Protein AF-A0A925J4I0-F1 (afdb_monomer_lite)

Radius of gyration: 14.6 Å; chains: 1; bounding box: 35×27×39 Å

Secondary structure (DSSP, 8-state):
-EEEE-TTSS-EEEE--B-SSSBPPPEEPPBTTB-SS-EEEEEE-TTSSEEEEEE--TT-SSSBEEEEEEEETTEEPPPEE--TTT--SSEEEEEEE-TTS-EEEEEEE-SSTTTSS-PEEEEEETHHHHHH--

Foldseek 3Di:
DWFFDCPVPAGFIWDWDQDVVGIDDTDTADPLNDDPWHKGWADAQPVRQKTWIWTCDPPFQARIFIWIWGDDVPHTDRIDTQDPVQGHNWHWGRWDADNVRFKIWIWTDHDDPDPGDGTDIDIDGSPSVVPPRD

Sequence (134 aa):
LYFSSNRDGSWDVYRVRQDGTGWSAPQKLPEGINTAADEWPGSVEAEGRFLLFSSIRAGGAGADDIYIACASGDGWRAPVMLGDSINTAAFEDTPLITPDGRYLLFGRHGGGHPAGPAGALHRRSADVVNRACD

Structure (mmCIF, N/CA/C/O backbone):
data_AF-A0A925J4I0-F1
#
_entry.id   AF-A0A925J4I0-F1
#
loop_
_atom_site.group_PDB
_atom_site.id
_atom_site.type_symbol
_atom_site.label_atom_id
_atom_site.label_alt_id
_atom_site.label_comp_id
_atom_site.label_asym_id
_atom_site.label_entity_id
_atom_site.label_seq_id
_atom_site.pdbx_PDB_ins_code
_atom_site.Cartn_x
_atom_site.Cartn_y
_atom_site.Cartn_z
_atom_site.occupancy
_atom_site.B_iso_or_equiv
_atom_site.auth_seq_id
_atom_site.auth_comp_id
_atom_site.auth_asym_id
_atom_site.auth_atom_id
_atom_site.pdbx_PDB_model_num
ATOM 1 N N . LEU A 1 1 ? -5.887 4.467 12.971 1.00 90.56 1 LEU A N 1
ATOM 2 C CA . LEU A 1 1 ? -4.540 4.884 12.521 1.00 90.56 1 LEU A CA 1
ATOM 3 C C . LEU A 1 1 ? -3.702 3.641 12.268 1.00 90.56 1 LEU A C 1
ATOM 5 O O . LEU A 1 1 ? -3.736 2.733 13.095 1.00 90.56 1 LEU A O 1
ATOM 9 N N . TYR A 1 2 ? -2.980 3.619 11.152 1.00 94.50 2 TYR A N 1
ATOM 10 C CA . TYR A 1 2 ? -1.948 2.628 10.847 1.00 94.50 2 TYR A CA 1
ATOM 11 C C . TYR A 1 2 ? -0.589 3.327 10.879 1.00 94.50 2 TYR A C 1
ATOM 13 O O . TYR A 1 2 ? -0.500 4.480 10.464 1.00 94.50 2 TYR A O 1
ATOM 21 N N . PHE A 1 3 ? 0.436 2.673 11.411 1.00 96.19 3 PHE A N 1
ATOM 22 C CA . PHE A 1 3 ? 1.788 3.231 11.518 1.00 96.19 3 PHE A CA 1
ATOM 23 C C . PHE A 1 3 ? 2.824 2.109 11.567 1.00 96.19 3 PHE A C 1
ATOM 25 O O . PHE A 1 3 ? 2.490 0.997 11.974 1.00 96.19 3 PHE A O 1
ATOM 32 N N . SER A 1 4 ? 4.066 2.397 11.180 1.00 97.19 4 SER A N 1
ATOM 33 C CA . SER A 1 4 ? 5.177 1.462 11.355 1.00 97.19 4 SER A CA 1
ATOM 34 C C . SER A 1 4 ? 5.866 1.653 12.711 1.00 97.19 4 SER A C 1
ATOM 36 O O . SER A 1 4 ? 5.936 2.763 13.248 1.00 97.19 4 SER A O 1
ATOM 38 N N . SER A 1 5 ? 6.364 0.571 13.309 1.00 97.56 5 SER A N 1
ATOM 39 C CA . SER A 1 5 ? 7.133 0.618 14.558 1.00 97.56 5 SER A CA 1
ATOM 40 C C . SER A 1 5 ? 8.137 -0.525 14.599 1.00 97.56 5 SER A C 1
ATOM 42 O O . SER A 1 5 ? 7.776 -1.658 14.325 1.00 97.56 5 SER A O 1
ATOM 44 N N . ASN A 1 6 ? 9.369 -0.243 15.018 1.00 96.62 6 ASN A N 1
ATOM 45 C CA . ASN A 1 6 ? 10.428 -1.244 15.176 1.00 96.62 6 ASN A CA 1
ATOM 46 C C . ASN A 1 6 ? 10.547 -1.825 16.593 1.00 96.62 6 ASN A C 1
ATOM 48 O O . ASN A 1 6 ? 11.602 -2.322 16.984 1.00 96.62 6 ASN A O 1
ATOM 52 N N . ARG A 1 7 ? 9.469 -1.755 17.384 1.00 95.12 7 ARG A N 1
ATOM 53 C CA . ARG A 1 7 ? 9.457 -2.192 18.793 1.00 95.12 7 ARG A CA 1
ATOM 54 C C . ARG A 1 7 ? 9.795 -3.674 18.985 1.00 95.12 7 ARG A C 1
ATOM 56 O O . ARG A 1 7 ? 10.278 -4.031 20.053 1.00 95.12 7 ARG A O 1
ATOM 63 N N . ASP A 1 8 ? 9.566 -4.487 17.953 1.00 90.56 8 ASP A N 1
ATOM 64 C CA . ASP A 1 8 ? 9.799 -5.934 17.959 1.00 90.56 8 ASP A CA 1
ATOM 65 C C . ASP A 1 8 ? 11.019 -6.337 17.097 1.00 90.56 8 ASP A C 1
ATOM 67 O O . ASP A 1 8 ? 11.224 -7.518 16.835 1.00 90.56 8 ASP A O 1
ATOM 71 N N . GLY A 1 9 ? 11.852 -5.371 16.679 1.00 90.75 9 GLY A N 1
ATOM 72 C CA . GLY A 1 9 ? 13.117 -5.611 15.965 1.00 90.75 9 GLY A CA 1
ATOM 73 C C . GLY A 1 9 ? 13.082 -5.431 14.440 1.00 90.75 9 GLY A C 1
ATOM 74 O O . GLY A 1 9 ? 14.148 -5.341 13.838 1.00 90.75 9 GLY A O 1
ATOM 75 N N . SER A 1 10 ? 11.897 -5.310 13.838 1.00 93.12 10 SER A N 1
ATOM 76 C CA . SER A 1 10 ? 11.641 -5.047 12.406 1.00 93.12 10 SER A CA 1
ATOM 77 C C . SER A 1 10 ? 10.632 -3.913 12.244 1.00 93.12 10 SER A C 1
ATOM 79 O O . SER A 1 10 ? 9.798 -3.721 13.130 1.00 93.12 10 SER A O 1
ATOM 81 N N . TRP A 1 11 ? 10.680 -3.142 11.153 1.00 97.38 11 TRP A N 1
ATOM 82 C CA . TRP A 1 11 ? 9.651 -2.131 10.893 1.00 97.38 11 TRP A CA 1
ATOM 83 C C . TRP A 1 11 ? 8.354 -2.802 10.450 1.00 97.38 11 TRP A C 1
ATOM 85 O O . TRP A 1 11 ? 8.152 -3.062 9.274 1.00 97.38 11 TRP A O 1
ATOM 95 N N . ASP A 1 12 ? 7.460 -3.045 11.404 1.00 97.88 12 ASP A N 1
ATOM 96 C CA . ASP A 1 12 ? 6.168 -3.675 11.145 1.00 97.88 12 ASP A CA 1
ATOM 97 C C . ASP A 1 12 ? 5.023 -2.665 11.182 1.00 97.88 12 ASP A C 1
ATOM 99 O O . ASP A 1 12 ? 5.056 -1.683 11.931 1.00 97.88 12 ASP A O 1
ATOM 103 N N . VAL A 1 13 ? 3.946 -2.960 10.457 1.00 97.62 13 VAL A N 1
ATOM 104 C CA . VAL A 1 13 ? 2.685 -2.223 10.500 1.00 97.62 13 VAL A CA 1
ATOM 105 C C . VAL A 1 13 ? 1.873 -2.599 11.741 1.00 97.62 13 VAL A C 1
ATOM 107 O O . VAL A 1 13 ? 1.494 -3.756 11.962 1.00 97.62 13 VAL A O 1
ATOM 110 N N . TYR A 1 14 ? 1.516 -1.576 12.512 1.00 97.25 14 TYR A N 1
ATOM 111 C CA . TYR A 1 14 ? 0.595 -1.634 13.640 1.00 97.25 14 TYR A CA 1
ATOM 112 C C . TYR A 1 14 ? -0.655 -0.807 13.352 1.00 97.25 14 TYR A C 1
ATOM 114 O O . TYR A 1 14 ? -0.652 0.145 12.568 1.00 97.25 14 TYR A O 1
ATOM 122 N N . ARG A 1 15 ? -1.734 -1.144 14.056 1.00 94.56 15 ARG A N 1
ATOM 123 C CA . ARG A 1 15 ? -2.994 -0.406 14.068 1.00 94.56 15 ARG A CA 1
ATOM 124 C C . ARG A 1 15 ? -3.352 0.014 15.486 1.00 94.56 15 ARG A C 1
ATOM 126 O O . ARG A 1 15 ? -3.283 -0.787 16.413 1.00 94.56 15 ARG A O 1
ATOM 133 N N . VAL A 1 16 ? -3.841 1.241 15.624 1.00 94.25 16 VAL A N 1
ATOM 134 C CA . VAL A 1 16 ? -4.648 1.671 16.776 1.00 94.25 16 VAL A CA 1
ATOM 135 C C . VAL A 1 16 ? -6.027 2.117 16.302 1.00 94.25 16 VAL A C 1
ATOM 137 O O . VAL A 1 16 ? -6.171 2.738 15.238 1.00 94.25 16 VAL A O 1
ATOM 140 N N . ARG A 1 17 ? -7.051 1.778 17.083 1.00 91.19 17 ARG A N 1
ATOM 141 C CA . ARG A 1 17 ? -8.443 2.187 16.866 1.00 91.19 17 ARG A CA 1
ATOM 142 C C . ARG A 1 17 ? -8.784 3.310 17.838 1.00 91.19 17 ARG A C 1
ATOM 144 O O . ARG A 1 17 ? -8.325 3.280 18.973 1.00 91.19 17 ARG A O 1
ATOM 151 N N . GLN A 1 18 ? -9.557 4.290 17.388 1.00 90.50 18 GLN A N 1
ATOM 152 C CA . GLN A 1 18 ? -10.113 5.303 18.279 1.00 90.50 18 GLN A CA 1
ATOM 153 C C . GLN A 1 18 ? -11.434 4.773 18.846 1.00 90.50 18 GLN A C 1
ATOM 155 O O . GLN A 1 18 ? -12.255 4.276 18.076 1.00 90.50 18 GLN A O 1
ATOM 160 N N . ASP A 1 19 ? -11.645 4.859 20.157 1.00 86.81 19 ASP A N 1
ATOM 161 C CA . ASP A 1 19 ? -12.824 4.300 20.845 1.00 86.81 19 ASP A CA 1
ATOM 162 C C . ASP A 1 19 ? -13.716 5.371 21.500 1.00 86.81 19 ASP A C 1
ATOM 164 O O . ASP A 1 19 ? -14.332 5.161 22.540 1.00 86.81 19 ASP A O 1
ATOM 168 N N . GLY A 1 20 ? -13.795 6.554 20.886 1.00 84.06 20 GLY A N 1
ATOM 169 C CA . GLY A 1 20 ? -14.603 7.682 21.367 1.00 84.06 20 GLY A CA 1
ATOM 170 C C . GLY A 1 20 ? -14.008 8.417 22.573 1.00 84.06 20 GLY A C 1
ATOM 171 O O . GLY A 1 20 ? -14.212 9.622 22.697 1.00 84.06 20 GLY A O 1
ATOM 172 N N . THR A 1 21 ? -13.219 7.740 23.411 1.00 89.12 21 THR A N 1
ATOM 173 C CA . THR A 1 21 ? -12.549 8.335 24.583 1.00 89.12 21 THR A CA 1
ATOM 174 C C . THR A 1 21 ? -11.028 8.366 24.481 1.00 89.12 21 THR A C 1
ATOM 176 O O . THR A 1 21 ? -10.384 9.153 25.172 1.00 89.12 21 THR A O 1
ATOM 179 N N . GLY A 1 22 ? -10.441 7.563 23.598 1.00 93.50 22 GLY A N 1
ATOM 180 C CA . GLY A 1 22 ? -9.004 7.538 23.384 1.00 93.50 22 GLY A CA 1
ATOM 181 C C . GLY A 1 22 ? -8.607 6.648 22.216 1.00 93.50 22 GLY A C 1
ATOM 182 O O . GLY A 1 22 ? -9.362 6.463 21.260 1.00 93.50 22 GLY A O 1
ATOM 183 N N . TRP A 1 23 ? -7.383 6.134 22.292 1.00 95.00 23 TRP A N 1
ATOM 184 C CA . TRP A 1 23 ? -6.821 5.191 21.334 1.00 95.00 23 TRP A CA 1
ATOM 185 C C . TRP A 1 23 ? -6.579 3.850 22.020 1.00 95.00 23 TRP A C 1
ATOM 187 O O . TRP A 1 23 ? -6.089 3.805 23.148 1.00 95.00 23 TRP A O 1
ATOM 197 N N . SER A 1 24 ? -6.867 2.760 21.314 1.00 94.94 24 SER A N 1
ATOM 198 C CA . SER A 1 24 ? -6.532 1.411 21.757 1.00 94.94 24 SER A CA 1
ATOM 199 C C . SER A 1 24 ? -5.019 1.233 21.909 1.00 94.94 24 SER A C 1
ATOM 201 O O . SER A 1 24 ? -4.220 1.968 21.322 1.00 94.94 24 SER A O 1
ATOM 203 N N . ALA A 1 25 ? -4.609 0.171 22.606 1.00 95.19 25 ALA A N 1
ATOM 204 C CA . ALA A 1 25 ? -3.230 -0.294 22.527 1.00 95.19 25 ALA A CA 1
ATOM 205 C C . ALA A 1 25 ? -2.847 -0.626 21.063 1.00 95.19 25 ALA A C 1
ATOM 207 O O . ALA A 1 25 ? -3.710 -1.080 20.298 1.00 95.19 25 ALA A O 1
ATOM 208 N N . PRO A 1 26 ? -1.578 -0.411 20.658 1.00 96.06 26 PRO A N 1
ATOM 209 C CA . PRO A 1 26 ? -1.077 -0.839 19.357 1.00 96.06 26 PRO A CA 1
ATOM 210 C C . PRO A 1 26 ? -1.240 -2.338 19.131 1.00 96.06 26 PRO A C 1
ATOM 212 O O . PRO A 1 26 ? -0.748 -3.147 19.913 1.00 96.06 26 PRO A O 1
ATOM 215 N N . GLN A 1 27 ? -1.883 -2.697 18.026 1.00 95.50 27 GLN A N 1
ATOM 216 C CA . GLN A 1 27 ? -2.031 -4.072 17.573 1.00 95.50 27 GLN A CA 1
ATOM 217 C C . GLN A 1 27 ? -1.165 -4.287 16.330 1.00 95.50 27 GLN A C 1
ATOM 219 O O . GLN A 1 27 ? -1.397 -3.630 15.314 1.00 95.50 27 GLN A O 1
ATOM 224 N N . LYS A 1 28 ? -0.193 -5.205 16.394 1.00 96.50 28 LYS A N 1
ATOM 225 C CA . LYS A 1 28 ? 0.583 -5.631 15.219 1.00 96.50 28 LYS A CA 1
ATOM 226 C C . LYS A 1 28 ? -0.363 -6.285 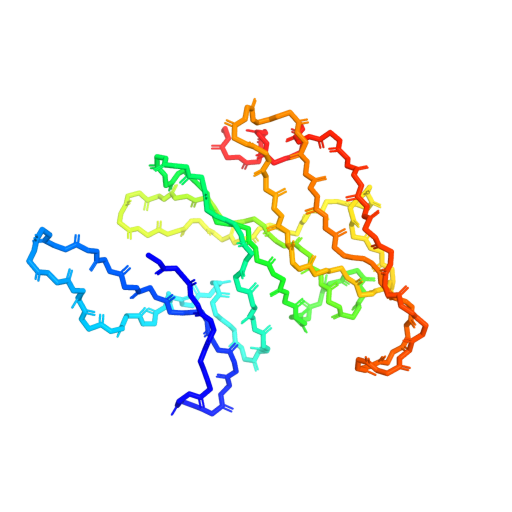14.207 1.00 96.50 28 LYS A C 1
ATOM 228 O O . LYS A 1 28 ? -1.226 -7.074 14.598 1.00 96.50 28 LYS A O 1
ATOM 233 N N . LEU A 1 29 ? -0.252 -5.923 12.931 1.00 96.00 29 LEU A N 1
ATOM 234 C CA . LEU A 1 29 ? -1.021 -6.577 11.870 1.00 96.00 29 LEU A CA 1
ATOM 235 C C . LEU A 1 29 ? -0.520 -8.014 11.628 1.00 96.00 29 LEU A C 1
ATOM 237 O O . LEU A 1 29 ? 0.622 -8.324 11.974 1.00 96.00 29 LEU A O 1
ATOM 241 N N . PRO A 1 30 ? -1.376 -8.911 11.100 1.00 94.81 30 PRO A N 1
ATOM 242 C CA . PRO A 1 30 ? -1.034 -10.322 10.954 1.00 94.81 30 PRO A CA 1
ATOM 243 C C . PRO A 1 30 ? 0.080 -10.562 9.927 1.00 94.81 30 PRO A C 1
ATOM 245 O O . PRO A 1 30 ? 0.418 -9.690 9.121 1.00 94.81 30 PRO A O 1
ATOM 248 N N . GLU A 1 31 ? 0.593 -11.792 9.941 1.00 92.12 31 GLU A N 1
ATOM 249 C CA . GLU A 1 31 ? 1.480 -12.318 8.904 1.00 92.12 31 GLU A CA 1
ATOM 250 C C . GLU A 1 31 ? 0.864 -12.138 7.506 1.00 92.12 31 GLU A C 1
ATOM 252 O O . GLU A 1 31 ? -0.355 -12.212 7.320 1.00 92.12 31 GLU A O 1
ATOM 257 N N . GLY A 1 32 ? 1.715 -11.844 6.526 1.00 91.00 32 GLY A N 1
ATOM 258 C CA . GLY A 1 32 ? 1.326 -11.524 5.154 1.00 91.00 32 GLY A CA 1
ATOM 259 C C . GLY A 1 32 ? 1.238 -10.019 4.919 1.00 91.00 32 GLY A C 1
ATOM 260 O O . GLY A 1 32 ? 1.755 -9.544 3.905 1.00 91.00 32 GLY A O 1
ATOM 261 N N . ILE A 1 33 ? 0.670 -9.260 5.868 1.00 96.31 33 ILE A N 1
ATOM 262 C CA . ILE A 1 33 ? 0.878 -7.803 5.911 1.00 96.31 33 ILE A CA 1
ATOM 263 C C . ILE A 1 33 ? 2.292 -7.536 6.386 1.00 96.31 33 ILE A C 1
ATOM 265 O O . ILE A 1 33 ? 3.056 -6.938 5.644 1.00 96.31 33 ILE A O 1
ATOM 269 N N . ASN A 1 34 ? 2.621 -8.035 7.574 1.00 97.31 34 ASN A N 1
ATOM 270 C CA . ASN A 1 34 ? 3.973 -7.997 8.102 1.00 97.31 34 ASN A CA 1
ATOM 271 C C . ASN A 1 34 ? 4.736 -9.243 7.661 1.00 97.31 34 ASN A C 1
ATOM 273 O O . ASN A 1 34 ? 4.167 -10.347 7.645 1.00 97.31 34 ASN A O 1
ATOM 277 N N . THR A 1 35 ? 6.002 -9.074 7.300 1.00 95.62 35 THR A N 1
ATOM 278 C CA . THR A 1 35 ? 6.888 -10.178 6.916 1.00 95.62 35 THR A CA 1
ATOM 279 C C . THR A 1 35 ? 8.180 -10.140 7.734 1.00 95.62 35 THR A C 1
ATOM 281 O O . THR A 1 35 ? 8.255 -9.485 8.765 1.00 95.62 35 THR A O 1
ATOM 284 N N . ALA A 1 36 ? 9.197 -10.905 7.327 1.00 94.25 36 ALA A N 1
ATOM 285 C CA . ALA A 1 36 ? 10.544 -10.752 7.882 1.00 94.25 36 ALA A CA 1
ATOM 286 C C . ALA A 1 36 ? 11.278 -9.516 7.317 1.00 94.25 36 ALA A C 1
ATOM 288 O O . ALA A 1 36 ? 12.375 -9.201 7.775 1.00 94.25 36 ALA A O 1
ATOM 289 N N . ALA A 1 37 ? 10.712 -8.882 6.287 1.00 95.12 37 ALA A N 1
ATOM 290 C CA . ALA A 1 37 ? 11.176 -7.629 5.710 1.00 95.12 37 ALA A CA 1
ATOM 291 C C . ALA A 1 37 ? 10.516 -6.436 6.423 1.00 95.12 37 ALA A C 1
ATOM 293 O O . ALA A 1 37 ? 9.680 -6.618 7.301 1.00 95.12 37 ALA A O 1
ATOM 294 N N . ASP A 1 38 ? 10.895 -5.221 6.031 1.00 96.25 38 ASP A N 1
ATOM 295 C CA . ASP A 1 38 ? 10.288 -4.001 6.555 1.00 96.25 38 ASP A CA 1
ATOM 296 C C . ASP A 1 38 ? 9.034 -3.597 5.755 1.00 96.25 38 ASP A C 1
ATOM 298 O O . ASP A 1 38 ? 8.940 -3.804 4.534 1.00 96.25 38 ASP A O 1
ATOM 302 N N . GLU A 1 39 ? 8.068 -2.998 6.454 1.00 97.06 39 GLU A N 1
ATOM 303 C CA . GLU A 1 39 ? 6.808 -2.498 5.915 1.00 97.06 39 GLU A CA 1
ATOM 304 C C . GLU A 1 39 ? 6.423 -1.111 6.452 1.00 97.06 39 GLU A C 1
ATOM 306 O O . GLU A 1 39 ? 6.449 -0.829 7.656 1.00 97.06 39 GLU A O 1
ATOM 311 N N . TRP A 1 40 ? 5.946 -0.252 5.548 1.00 96.81 40 TRP A N 1
ATOM 312 C CA . TRP A 1 40 ? 5.510 1.107 5.874 1.00 96.81 40 TRP A CA 1
ATOM 313 C C . TRP A 1 40 ? 4.095 1.375 5.351 1.00 96.81 40 TRP A C 1
ATOM 315 O O . TRP A 1 40 ? 3.862 1.333 4.140 1.00 96.81 40 TRP A O 1
ATOM 325 N N . PRO A 1 41 ? 3.111 1.666 6.227 1.00 96.38 41 PRO A N 1
ATOM 326 C CA . PRO A 1 41 ? 1.755 1.954 5.780 1.00 96.38 41 PRO A CA 1
ATOM 327 C C . PRO A 1 41 ? 1.689 3.327 5.108 1.00 96.38 41 PRO A C 1
ATOM 329 O O . PRO A 1 41 ? 2.263 4.294 5.607 1.00 96.38 41 PRO A O 1
ATOM 332 N N . GLY A 1 42 ? 0.941 3.422 4.010 1.00 94.25 42 GLY A N 1
ATOM 333 C CA . GLY A 1 42 ? 0.667 4.689 3.335 1.00 94.25 42 GLY A CA 1
ATOM 334 C C . GLY A 1 42 ? -0.754 5.170 3.595 1.00 94.25 42 GLY A C 1
ATOM 335 O O . GLY A 1 42 ? -0.979 6.114 4.351 1.00 94.25 42 GLY A O 1
ATOM 336 N N . SER A 1 43 ? -1.734 4.500 2.993 1.00 92.25 43 SER A N 1
ATOM 337 C CA . SER A 1 43 ? -3.120 4.962 2.991 1.00 92.25 43 SER A CA 1
ATOM 338 C C . SER A 1 43 ? -4.095 3.824 3.233 1.00 92.25 43 SER A C 1
ATOM 340 O O . SER A 1 43 ? -3.913 2.708 2.761 1.00 92.25 43 SER A O 1
ATOM 342 N N . VAL A 1 44 ? -5.145 4.122 3.988 1.00 89.19 44 VAL A N 1
ATOM 343 C CA . VAL A 1 44 ? -6.290 3.242 4.196 1.00 89.19 44 VAL A CA 1
ATOM 344 C C . VAL A 1 44 ? -7.508 3.932 3.603 1.00 89.19 44 VAL A C 1
ATOM 346 O O . VAL A 1 44 ? -7.640 5.154 3.700 1.00 89.19 44 VAL A O 1
ATOM 349 N N . GLU A 1 45 ? -8.390 3.158 2.991 1.00 85.81 45 GLU A N 1
ATOM 350 C CA . GLU A 1 45 ? -9.677 3.683 2.555 1.00 85.81 45 GLU A CA 1
ATOM 351 C C . GLU A 1 45 ? -10.595 3.989 3.751 1.00 85.81 45 GLU A C 1
ATOM 353 O O . GLU A 1 45 ? -10.449 3.390 4.820 1.00 85.81 45 GLU A O 1
ATOM 358 N N . ALA A 1 46 ? -11.499 4.963 3.606 1.00 78.50 46 ALA A N 1
ATOM 359 C CA . ALA A 1 46 ? -12.265 5.515 4.724 1.00 78.50 46 ALA A CA 1
ATOM 360 C C . ALA A 1 46 ? -13.170 4.471 5.402 1.00 78.50 46 ALA A C 1
ATOM 362 O O . ALA A 1 46 ? -13.277 4.443 6.629 1.00 78.50 46 ALA A O 1
ATOM 363 N N . GLU A 1 47 ? -13.756 3.573 4.618 1.00 81.50 47 GLU A N 1
ATOM 364 C CA . GLU A 1 47 ? -14.595 2.462 5.054 1.00 81.50 47 GLU A CA 1
ATOM 365 C C . GLU A 1 47 ? -13.768 1.216 5.418 1.00 81.50 47 GLU A C 1
ATOM 367 O O . GLU A 1 47 ? -14.311 0.198 5.852 1.00 81.50 47 GLU A O 1
ATOM 372 N N . GLY A 1 48 ? -12.440 1.294 5.297 1.00 86.06 48 GLY A N 1
ATOM 373 C CA . GLY A 1 48 ? -11.514 0.231 5.662 1.00 86.06 48 GLY A CA 1
ATOM 374 C C . GLY A 1 48 ? -11.462 -0.914 4.656 1.00 86.06 48 GLY A C 1
ATOM 375 O O . GLY A 1 48 ? -11.008 -1.998 5.023 1.00 86.06 48 GLY A O 1
ATOM 376 N N . ARG A 1 49 ? -11.898 -0.708 3.404 1.00 91.56 49 ARG A N 1
ATOM 377 C CA . ARG A 1 49 ? -11.910 -1.773 2.383 1.00 91.56 49 ARG A CA 1
ATOM 378 C C . ARG A 1 49 ? -10.517 -2.265 2.003 1.00 91.56 49 ARG A C 1
ATOM 380 O O . ARG A 1 49 ? -10.353 -3.439 1.670 1.00 91.56 49 ARG A O 1
ATOM 387 N N . PHE A 1 50 ? -9.518 -1.389 2.054 1.00 94.75 50 PHE A N 1
ATOM 388 C CA . PHE A 1 50 ? -8.139 -1.741 1.740 1.00 94.75 50 PHE A CA 1
ATOM 389 C C . PHE A 1 50 ? -7.112 -0.929 2.528 1.00 94.75 50 PHE A C 1
ATOM 391 O O . PHE A 1 50 ? -7.397 0.165 3.020 1.00 94.75 50 PHE A O 1
ATOM 398 N N . LEU A 1 51 ? -5.898 -1.472 2.590 1.00 96.62 51 LEU A N 1
ATOM 399 C CA . LEU A 1 51 ? -4.680 -0.837 3.075 1.00 96.62 51 LEU A CA 1
ATOM 400 C C . LEU A 1 51 ? -3.632 -0.855 1.958 1.00 96.62 51 LEU A C 1
ATOM 402 O O . LEU A 1 51 ? -3.305 -1.914 1.427 1.00 96.62 51 LEU A O 1
ATOM 406 N N . LEU A 1 52 ? -3.091 0.316 1.641 1.00 97.88 52 LEU A N 1
ATOM 407 C CA . LEU A 1 52 ? -1.912 0.507 0.808 1.00 97.88 52 LEU A CA 1
ATOM 408 C C . LEU A 1 52 ? -0.685 0.693 1.698 1.00 97.88 52 LEU A C 1
ATOM 410 O O . LEU A 1 52 ? -0.711 1.469 2.660 1.00 97.88 52 LEU A O 1
ATOM 414 N N . PHE A 1 53 ? 0.399 0.012 1.359 1.00 98.00 53 PHE A N 1
ATOM 415 C CA . PHE A 1 53 ? 1.661 0.062 2.093 1.00 98.00 53 PHE A CA 1
ATOM 416 C C . PHE A 1 53 ? 2.828 -0.242 1.149 1.00 98.00 53 PHE A C 1
ATOM 418 O O . PHE A 1 53 ? 2.610 -0.841 0.097 1.00 98.00 53 PHE A O 1
ATOM 425 N N . SER A 1 54 ? 4.042 0.176 1.501 1.00 97.44 54 SER A N 1
ATOM 426 C CA . SER A 1 54 ? 5.265 -0.240 0.806 1.00 97.44 54 SER A CA 1
ATOM 427 C C . SER A 1 54 ? 6.017 -1.308 1.597 1.00 97.44 54 SER A C 1
ATOM 429 O O . SER A 1 54 ? 5.874 -1.401 2.820 1.00 97.44 54 SER A O 1
ATOM 431 N N . SER A 1 55 ? 6.778 -2.151 0.899 1.00 97.00 55 SER A N 1
ATOM 432 C CA . SER A 1 55 ? 7.559 -3.233 1.503 1.00 97.00 55 SER A CA 1
ATOM 433 C C . SER A 1 55 ? 8.774 -3.592 0.654 1.00 97.00 55 SER A C 1
ATOM 435 O O . SER A 1 55 ? 8.686 -3.590 -0.573 1.00 97.00 55 SER A O 1
ATOM 437 N N . ILE A 1 56 ? 9.857 -3.995 1.322 1.00 94.94 56 ILE A N 1
ATOM 438 C CA . ILE A 1 56 ? 11.082 -4.552 0.713 1.00 94.94 56 ILE A CA 1
ATOM 439 C C . ILE A 1 56 ? 11.049 -6.093 0.639 1.00 94.94 56 ILE A C 1
ATOM 441 O O . ILE A 1 56 ? 12.087 -6.762 0.623 1.00 94.94 56 ILE A O 1
ATOM 445 N N . ARG A 1 57 ? 9.853 -6.699 0.691 1.00 95.38 57 ARG A N 1
ATOM 446 C CA . ARG A 1 57 ? 9.691 -8.161 0.674 1.00 95.38 57 ARG A CA 1
ATOM 447 C C . ARG A 1 57 ? 10.220 -8.783 -0.619 1.00 95.38 57 ARG A C 1
ATOM 449 O O . ARG A 1 57 ? 10.125 -8.213 -1.702 1.00 95.38 57 ARG A O 1
ATOM 456 N N . ALA A 1 58 ? 10.729 -10.009 -0.506 1.00 93.38 58 ALA A N 1
ATOM 457 C CA . ALA A 1 58 ? 11.249 -10.749 -1.650 1.00 93.38 58 ALA A CA 1
ATOM 458 C C . ALA A 1 58 ? 10.173 -10.988 -2.727 1.00 93.38 58 ALA A C 1
ATOM 460 O O . ALA A 1 58 ? 9.011 -11.246 -2.413 1.00 93.38 58 ALA A O 1
ATOM 461 N N . GLY A 1 59 ? 10.588 -10.960 -3.998 1.00 90.19 59 GLY A N 1
ATOM 462 C CA . GLY A 1 59 ? 9.688 -11.101 -5.151 1.00 90.19 59 GLY A CA 1
ATOM 463 C C . GLY A 1 59 ? 9.062 -9.788 -5.634 1.00 90.19 59 GLY A C 1
ATOM 464 O O . GLY A 1 59 ? 8.224 -9.829 -6.533 1.00 90.19 59 GLY A O 1
ATOM 465 N N . GLY A 1 60 ? 9.473 -8.658 -5.050 1.00 88.88 60 GLY A N 1
ATOM 466 C CA . GLY A 1 60 ? 9.155 -7.310 -5.509 1.00 88.88 60 GLY A CA 1
ATOM 467 C C . GLY A 1 60 ? 9.746 -6.949 -6.880 1.00 88.88 60 GLY A C 1
ATOM 468 O O . GLY A 1 60 ? 10.593 -7.676 -7.414 1.00 88.88 60 GLY A O 1
ATOM 469 N N . ALA A 1 61 ? 9.289 -5.840 -7.465 1.00 88.38 61 ALA A N 1
ATOM 470 C CA . ALA A 1 61 ? 9.793 -5.328 -8.740 1.00 88.38 61 ALA A CA 1
ATOM 471 C C . ALA A 1 61 ? 11.079 -4.503 -8.570 1.00 88.38 61 ALA A C 1
ATOM 473 O O . ALA A 1 61 ? 11.858 -4.388 -9.527 1.00 88.38 61 ALA A O 1
ATOM 474 N N . GLY A 1 62 ? 11.317 -3.962 -7.374 1.00 85.50 62 GLY A N 1
ATOM 475 C CA . GLY A 1 62 ? 12.419 -3.050 -7.105 1.00 85.50 62 GLY A CA 1
ATOM 476 C C . GLY A 1 62 ? 12.934 -3.117 -5.680 1.00 85.50 62 GLY A C 1
ATOM 477 O O . GLY A 1 62 ? 13.115 -4.195 -5.115 1.00 85.50 62 GLY A O 1
ATOM 478 N N . ALA A 1 63 ? 13.278 -1.946 -5.148 1.00 87.50 63 ALA A N 1
ATOM 479 C CA . ALA A 1 63 ? 13.780 -1.838 -3.789 1.00 87.50 63 ALA A CA 1
ATOM 480 C C . ALA A 1 63 ? 12.616 -1.811 -2.794 1.00 87.50 63 ALA A C 1
ATOM 482 O O . ALA A 1 63 ? 12.453 -2.762 -2.038 1.00 87.50 63 ALA A O 1
ATOM 483 N N . ASP A 1 64 ? 11.776 -0.779 -2.880 1.00 92.38 64 ASP A N 1
ATOM 484 C CA . ASP A 1 64 ? 10.513 -0.676 -2.152 1.00 92.38 64 ASP A CA 1
ATOM 485 C C . ASP A 1 64 ? 9.382 -0.762 -3.171 1.00 92.38 64 ASP A C 1
ATOM 487 O O . ASP A 1 64 ? 9.371 0.007 -4.132 1.00 92.38 64 ASP A O 1
ATOM 491 N N . ASP A 1 65 ? 8.423 -1.655 -2.950 1.00 96.31 65 ASP A N 1
ATOM 492 C CA . ASP A 1 65 ? 7.262 -1.802 -3.825 1.00 96.31 65 ASP A CA 1
ATOM 493 C C . ASP A 1 65 ? 5.967 -1.511 -3.071 1.00 96.31 65 ASP A C 1
ATOM 495 O O . ASP A 1 65 ? 5.826 -1.846 -1.893 1.00 96.31 65 ASP A O 1
ATOM 499 N N . ILE A 1 66 ? 4.981 -0.938 -3.764 1.00 97.81 66 ILE A N 1
ATOM 500 C CA . ILE A 1 66 ? 3.646 -0.666 -3.229 1.00 97.81 66 ILE A CA 1
ATOM 501 C C . ILE A 1 66 ? 2.756 -1.902 -3.371 1.00 97.81 66 ILE A C 1
ATOM 503 O O . ILE A 1 66 ? 2.527 -2.418 -4.470 1.00 97.81 66 ILE A O 1
ATOM 507 N N . TYR A 1 67 ? 2.171 -2.311 -2.252 1.00 97.88 67 TYR A N 1
ATOM 508 C CA . TYR A 1 67 ? 1.222 -3.408 -2.132 1.00 97.88 67 TYR A CA 1
ATOM 509 C C . TYR A 1 67 ? -0.149 -2.897 -1.695 1.00 97.88 67 TYR A C 1
ATOM 511 O O . TYR A 1 67 ? -0.279 -1.876 -1.012 1.00 97.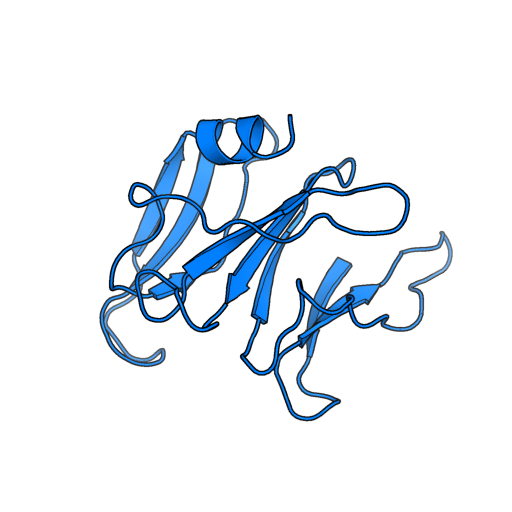88 67 TYR A O 1
ATOM 519 N N . ILE A 1 68 ? -1.182 -3.654 -2.057 1.00 97.50 68 ILE A N 1
ATOM 520 C CA . ILE A 1 68 ? -2.541 -3.489 -1.553 1.00 97.50 68 ILE A CA 1
ATOM 521 C C . ILE A 1 68 ? -2.981 -4.747 -0.809 1.00 97.50 68 ILE A C 1
ATOM 523 O O . ILE A 1 68 ? -2.858 -5.863 -1.311 1.00 97.50 68 ILE A O 1
ATOM 527 N N . ALA A 1 69 ? -3.521 -4.562 0.389 1.00 96.94 69 ALA A N 1
ATOM 528 C CA . ALA A 1 69 ? -4.222 -5.592 1.133 1.00 96.94 69 ALA A CA 1
ATOM 529 C C . ALA A 1 69 ? -5.702 -5.248 1.221 1.00 96.94 69 ALA A C 1
ATOM 531 O O . ALA A 1 69 ? -6.066 -4.145 1.624 1.00 96.94 69 ALA A O 1
ATOM 532 N N . CYS A 1 70 ? -6.559 -6.205 0.893 1.00 95.75 70 CYS A N 1
ATOM 533 C CA . CYS A 1 70 ? -8.002 -6.019 0.945 1.00 95.75 70 CYS A CA 1
ATOM 534 C C . CYS A 1 70 ? -8.575 -6.617 2.226 1.00 95.75 70 CYS A C 1
ATOM 536 O O . CYS A 1 70 ? -8.198 -7.728 2.609 1.00 95.75 70 CYS A O 1
ATOM 538 N N . ALA A 1 71 ? -9.502 -5.917 2.871 1.00 92.75 71 ALA A N 1
ATOM 539 C CA . ALA A 1 71 ? -10.160 -6.416 4.071 1.00 92.75 71 ALA A CA 1
ATOM 540 C C . ALA A 1 71 ? -10.945 -7.709 3.783 1.00 92.75 71 ALA A C 1
ATOM 542 O O . ALA A 1 71 ? -11.491 -7.902 2.693 1.00 92.75 71 ALA A O 1
ATOM 543 N N . SER A 1 72 ? -10.979 -8.610 4.764 1.00 91.00 72 SER A N 1
ATOM 544 C CA . SER A 1 72 ? -11.747 -9.857 4.722 1.00 91.00 72 SER A CA 1
ATOM 545 C C . SER A 1 72 ? -12.182 -10.241 6.134 1.00 91.00 72 SER A C 1
ATOM 547 O O . SER A 1 72 ? -11.385 -10.764 6.916 1.00 91.00 72 SER A O 1
ATOM 549 N N . GLY A 1 73 ? -13.449 -9.973 6.467 1.00 87.31 73 GLY A N 1
ATOM 550 C CA . GLY A 1 73 ? -13.954 -10.096 7.837 1.00 87.31 73 GLY A CA 1
ATOM 551 C C . GLY A 1 73 ? -13.179 -9.177 8.786 1.00 87.31 73 GLY A C 1
ATOM 552 O O . GLY A 1 73 ? -13.006 -7.995 8.499 1.00 87.31 73 GLY A O 1
ATOM 553 N N . ASP A 1 74 ? -12.659 -9.734 9.880 1.00 81.88 74 ASP A N 1
ATOM 554 C CA . ASP A 1 74 ? -11.806 -9.004 10.831 1.00 81.88 74 ASP A CA 1
ATOM 555 C C . ASP A 1 74 ? -10.323 -8.920 10.411 1.00 81.88 74 ASP A C 1
ATOM 557 O O . ASP A 1 74 ? -9.509 -8.305 11.113 1.00 81.88 74 ASP A O 1
ATOM 561 N N . GLY A 1 75 ? -9.961 -9.543 9.285 1.00 89.38 75 GLY A N 1
ATOM 562 C CA . GLY A 1 75 ? -8.590 -9.677 8.800 1.00 89.38 75 GLY A CA 1
ATOM 563 C C . GLY A 1 75 ? -8.362 -9.092 7.407 1.00 89.38 75 GLY A C 1
ATOM 564 O O . GLY A 1 75 ? -9.081 -8.208 6.941 1.00 89.38 75 GLY A O 1
ATOM 565 N N . TRP A 1 76 ? -7.331 -9.611 6.742 1.00 94.38 76 TRP A N 1
ATOM 566 C CA . TRP A 1 76 ? -6.878 -9.174 5.424 1.00 94.38 76 TRP A CA 1
ATOM 567 C C . TRP A 1 76 ? -6.708 -10.378 4.499 1.00 94.38 76 TRP A C 1
ATOM 569 O O . TRP A 1 76 ? -6.287 -11.449 4.938 1.00 94.38 76 TRP A O 1
ATOM 579 N N . ARG A 1 77 ? -7.004 -10.197 3.212 1.00 94.50 77 ARG A N 1
ATOM 580 C CA . ARG A 1 77 ? -6.521 -11.092 2.154 1.00 94.50 77 ARG A CA 1
ATOM 581 C C . ARG A 1 77 ? -5.002 -10.956 2.019 1.00 94.50 77 ARG A C 1
ATOM 583 O O . ARG A 1 77 ? -4.429 -9.941 2.417 1.00 94.50 77 ARG A O 1
ATOM 590 N N . ALA A 1 78 ? -4.372 -11.965 1.417 1.00 94.25 78 ALA A N 1
ATOM 591 C CA . ALA A 1 78 ? -2.961 -11.897 1.052 1.00 94.25 78 ALA A CA 1
ATOM 592 C C . ALA A 1 78 ? -2.701 -10.639 0.196 1.00 94.25 78 ALA A C 1
ATOM 594 O O . ALA A 1 78 ? -3.440 -10.425 -0.772 1.00 94.25 78 ALA A O 1
ATOM 595 N N . PRO A 1 79 ? -1.709 -9.797 0.542 1.00 96.38 79 PRO A N 1
ATOM 596 C CA . PRO A 1 79 ? -1.458 -8.577 -0.211 1.00 96.38 79 PRO A CA 1
ATOM 597 C C . PRO A 1 79 ? -0.971 -8.856 -1.626 1.00 96.38 79 PRO A C 1
ATOM 599 O O . PRO A 1 79 ? -0.247 -9.821 -1.869 1.00 96.38 79 PRO A O 1
ATOM 602 N N . VAL A 1 80 ? -1.328 -7.967 -2.545 1.00 95.75 80 VAL A N 1
ATOM 603 C CA . VAL A 1 80 ? -0.936 -8.034 -3.953 1.00 95.75 80 VAL A CA 1
ATOM 604 C C . VAL A 1 80 ? -0.067 -6.827 -4.280 1.00 95.75 80 VAL A C 1
ATOM 606 O O . VAL A 1 80 ? -0.408 -5.699 -3.925 1.00 95.75 80 VAL A O 1
ATOM 609 N N . MET A 1 81 ? 1.061 -7.060 -4.950 1.00 96.19 81 MET A N 1
ATOM 610 C CA . MET A 1 81 ? 1.904 -5.987 -5.476 1.00 96.19 81 MET A CA 1
ATOM 611 C C . MET A 1 81 ? 1.154 -5.255 -6.590 1.00 96.19 81 MET A C 1
ATOM 613 O O . MET A 1 81 ? 0.599 -5.894 -7.488 1.00 96.19 81 MET A O 1
ATOM 617 N N . LEU A 1 82 ? 1.131 -3.923 -6.563 1.00 95.75 82 LEU A N 1
ATOM 618 C CA . LEU A 1 82 ? 0.573 -3.169 -7.683 1.00 95.75 82 LEU A CA 1
ATOM 619 C C . LEU A 1 82 ? 1.460 -3.355 -8.926 1.00 95.75 82 LEU A C 1
ATOM 621 O O . LEU A 1 82 ? 2.678 -3.449 -8.829 1.00 95.75 82 LEU A O 1
ATOM 625 N N . GLY A 1 83 ? 0.846 -3.458 -10.104 1.00 93.12 83 GLY A N 1
ATOM 626 C CA . GLY A 1 83 ? 1.581 -3.798 -11.327 1.00 93.12 83 GLY A CA 1
ATOM 627 C C . GLY A 1 83 ? 2.551 -2.708 -11.801 1.00 93.12 83 GLY A C 1
ATOM 628 O O . GLY A 1 83 ? 2.560 -1.589 -11.289 1.00 93.12 83 GLY A O 1
ATOM 629 N N . ASP A 1 84 ? 3.274 -3.006 -12.880 1.00 92.88 84 ASP A N 1
ATOM 630 C CA . ASP A 1 84 ? 4.419 -2.242 -13.416 1.00 92.88 84 ASP A CA 1
ATOM 631 C C . ASP A 1 84 ? 4.131 -0.776 -13.807 1.00 92.88 84 ASP A C 1
ATOM 633 O O . ASP A 1 84 ? 5.028 0.021 -14.081 1.00 92.88 84 ASP A O 1
ATOM 637 N N . SER A 1 85 ? 2.856 -0.381 -13.855 1.00 91.81 85 SER A N 1
ATOM 638 C CA . SER A 1 85 ? 2.481 1.031 -14.027 1.00 91.81 85 SER A CA 1
ATOM 639 C C . SER A 1 85 ? 2.733 1.876 -12.769 1.00 91.81 85 SER A C 1
ATOM 641 O O . SER A 1 85 ? 2.838 3.109 -12.872 1.00 91.81 85 SER A O 1
ATOM 643 N N . ILE A 1 86 ? 2.829 1.206 -11.615 1.00 95.75 86 ILE A N 1
ATOM 644 C CA . ILE A 1 86 ? 3.112 1.756 -10.291 1.00 95.75 86 ILE A CA 1
ATOM 645 C C . ILE A 1 86 ? 4.527 1.376 -9.864 1.00 95.75 86 ILE A C 1
ATOM 647 O O . ILE A 1 86 ? 5.335 2.280 -9.687 1.00 95.75 86 ILE A O 1
ATOM 651 N N . ASN A 1 87 ? 4.830 0.083 -9.763 1.00 95.50 87 ASN A N 1
ATOM 652 C CA . ASN A 1 87 ? 6.107 -0.400 -9.239 1.00 95.50 87 ASN A CA 1
ATOM 653 C C . ASN A 1 87 ? 7.145 -0.578 -10.349 1.00 95.50 87 ASN A C 1
ATOM 655 O O . ASN A 1 87 ? 6.816 -0.980 -11.467 1.00 95.50 87 ASN A O 1
ATOM 659 N N . THR A 1 88 ? 8.393 -0.227 -10.069 1.00 94.06 88 THR A N 1
ATOM 660 C CA . THR A 1 88 ? 9.518 -0.338 -11.001 1.00 94.06 88 THR A CA 1
ATOM 661 C C . THR A 1 88 ? 10.752 -0.850 -10.266 1.00 94.06 88 THR A C 1
ATOM 663 O O . THR A 1 88 ? 10.686 -1.189 -9.100 1.00 94.06 88 THR A O 1
ATOM 666 N N . ALA A 1 89 ? 11.917 -0.872 -10.918 1.00 91.75 89 ALA A N 1
ATOM 667 C CA . ALA A 1 89 ? 13.176 -1.190 -10.238 1.00 91.75 89 ALA A CA 1
ATOM 668 C C . ALA A 1 89 ? 13.643 -0.099 -9.243 1.00 91.75 89 ALA A C 1
ATOM 670 O O . ALA A 1 89 ? 14.734 -0.200 -8.680 1.00 91.75 89 ALA A O 1
ATOM 671 N N . ALA A 1 90 ? 12.882 0.989 -9.101 1.00 91.19 90 ALA A N 1
ATOM 672 C CA . ALA A 1 90 ? 13.174 2.090 -8.197 1.00 91.19 90 ALA A CA 1
ATOM 673 C C . ALA A 1 90 ? 12.638 1.799 -6.781 1.00 91.19 90 ALA A C 1
ATOM 675 O O . ALA A 1 90 ? 12.318 0.664 -6.436 1.00 91.19 90 ALA A O 1
ATOM 676 N N . PHE A 1 91 ? 12.608 2.832 -5.944 1.00 91.75 91 PHE A N 1
ATOM 677 C CA . PHE A 1 91 ? 11.882 2.821 -4.681 1.00 91.75 91 PHE A CA 1
ATOM 678 C C . PHE A 1 91 ? 10.533 3.489 -4.912 1.00 91.75 91 PHE A C 1
ATOM 680 O O . PHE A 1 91 ? 10.506 4.661 -5.304 1.00 91.75 91 PHE A O 1
ATOM 687 N N . GLU A 1 92 ? 9.443 2.771 -4.674 1.00 94.06 92 GLU A N 1
ATOM 688 C CA . GLU A 1 92 ? 8.087 3.297 -4.633 1.00 94.06 92 GLU A CA 1
ATOM 689 C C . GLU A 1 92 ? 7.516 3.232 -3.216 1.00 94.06 92 GLU A C 1
ATOM 691 O O . GLU A 1 92 ? 7.320 2.165 -2.637 1.00 94.06 92 GLU A O 1
ATOM 696 N N . ASP A 1 93 ? 7.209 4.400 -2.657 1.00 93.50 93 ASP A N 1
ATOM 697 C CA . ASP A 1 93 ? 6.810 4.528 -1.261 1.00 93.50 93 ASP A CA 1
ATOM 698 C C . ASP A 1 93 ? 5.617 5.471 -1.075 1.00 93.50 93 ASP A C 1
ATOM 700 O O . ASP A 1 93 ? 5.063 6.043 -2.021 1.00 93.50 93 ASP A O 1
ATOM 704 N N . THR A 1 94 ? 5.217 5.625 0.189 1.00 93.19 94 THR A N 1
ATOM 705 C CA . THR A 1 94 ? 4.240 6.628 0.636 1.00 93.19 94 THR A CA 1
ATOM 706 C C . THR A 1 94 ? 2.931 6.669 -0.181 1.00 93.19 94 THR A C 1
ATOM 708 O O . THR A 1 94 ? 2.461 7.753 -0.543 1.00 93.19 94 THR A O 1
ATOM 711 N N . PRO A 1 95 ? 2.290 5.513 -0.475 1.00 96.62 95 PRO A N 1
ATOM 712 C CA . PRO A 1 95 ? 1.101 5.491 -1.317 1.00 96.62 95 PRO A CA 1
ATOM 713 C C . PRO A 1 95 ? -0.078 6.204 -0.650 1.00 96.62 95 PRO A C 1
ATOM 715 O O . PRO A 1 95 ? -0.435 5.924 0.495 1.00 96.62 95 PRO A O 1
ATOM 718 N N . LEU A 1 96 ? -0.734 7.080 -1.405 1.00 95.44 96 LEU A N 1
ATOM 719 C CA . LEU A 1 96 ? -1.904 7.843 -0.991 1.00 95.44 96 LEU A CA 1
ATOM 720 C C . LEU A 1 96 ? -2.992 7.777 -2.060 1.00 95.44 96 LEU A C 1
ATOM 722 O O . LEU A 1 96 ? -2.798 8.269 -3.172 1.00 95.44 96 LEU A O 1
ATOM 726 N N . ILE A 1 97 ? -4.158 7.228 -1.715 1.00 95.06 97 ILE A N 1
ATOM 727 C CA . ILE A 1 97 ? -5.343 7.371 -2.563 1.00 95.06 97 ILE A CA 1
ATOM 728 C C . ILE A 1 97 ? -6.042 8.701 -2.267 1.00 95.06 97 ILE A C 1
ATOM 730 O O . ILE A 1 97 ? -6.161 9.116 -1.111 1.00 95.06 97 ILE A O 1
ATOM 734 N N . THR A 1 98 ? -6.497 9.397 -3.307 1.00 94.25 98 THR A N 1
ATOM 735 C CA . THR A 1 98 ? -7.296 10.612 -3.129 1.00 94.25 98 THR A CA 1
ATOM 736 C C . THR A 1 98 ? -8.682 10.280 -2.562 1.00 94.25 98 THR A C 1
ATOM 738 O O . THR A 1 98 ? -9.224 9.223 -2.880 1.00 94.25 98 THR A O 1
ATOM 741 N N . PRO A 1 99 ? -9.306 11.175 -1.766 1.00 91.31 99 PRO A N 1
ATOM 742 C CA . PRO A 1 99 ? -10.612 10.907 -1.148 1.00 91.31 99 PRO A CA 1
ATOM 743 C C . PRO A 1 99 ? -11.740 10.584 -2.136 1.00 91.31 99 PRO A C 1
ATOM 745 O O . PRO A 1 99 ? -12.699 9.911 -1.790 1.00 91.31 99 PRO A O 1
ATOM 748 N N . ASP A 1 100 ? -11.629 11.071 -3.371 1.00 92.44 100 ASP A N 1
ATOM 749 C CA . ASP A 1 100 ? -12.571 10.789 -4.457 1.00 92.44 100 ASP A CA 1
ATOM 750 C C . ASP A 1 100 ? -12.268 9.485 -5.217 1.00 92.44 100 ASP A C 1
ATOM 752 O O . ASP A 1 100 ? -12.918 9.199 -6.221 1.00 92.44 100 ASP A O 1
ATOM 756 N N . GLY A 1 101 ? -11.250 8.730 -4.794 1.00 91.69 101 GLY A N 1
ATOM 757 C CA . GLY A 1 101 ? -10.839 7.469 -5.402 1.00 91.69 101 GLY A CA 1
ATOM 758 C C . GLY A 1 101 ? -10.318 7.590 -6.835 1.00 91.69 101 GLY A C 1
ATOM 759 O O . GLY A 1 101 ? -10.240 6.575 -7.522 1.00 91.69 101 GLY A O 1
ATOM 760 N N . ARG A 1 102 ? -9.992 8.798 -7.327 1.00 94.88 102 ARG A N 1
ATOM 761 C CA . ARG A 1 102 ? -9.572 9.012 -8.727 1.00 94.88 102 ARG A CA 1
ATOM 762 C C . ARG A 1 102 ? -8.083 8.798 -8.958 1.00 94.88 102 ARG A C 1
ATOM 764 O O . ARG A 1 102 ? -7.693 8.363 -10.043 1.00 94.88 102 ARG A O 1
ATOM 771 N N . TYR A 1 103 ? -7.246 9.113 -7.975 1.00 96.38 103 TYR A N 1
ATOM 772 C CA . TYR A 1 103 ? -5.799 9.095 -8.149 1.00 96.38 103 TYR A CA 1
ATOM 773 C C . TYR A 1 103 ? -5.082 8.355 -7.029 1.00 96.38 103 TYR A C 1
ATOM 775 O O . TYR A 1 103 ? -5.425 8.483 -5.856 1.00 96.38 103 TYR A O 1
ATOM 783 N N . LEU A 1 104 ? -4.033 7.637 -7.423 1.00 97.12 104 LEU A N 1
ATOM 784 C CA . LEU A 1 104 ? -2.971 7.184 -6.538 1.00 97.12 104 LEU A CA 1
ATOM 785 C C . LEU A 1 104 ? -1.796 8.157 -6.668 1.00 97.12 104 LEU A C 1
ATOM 787 O O . LEU A 1 104 ? -1.307 8.403 -7.779 1.00 97.12 104 LEU A O 1
ATOM 791 N N . LEU A 1 105 ? -1.362 8.705 -5.539 1.00 96.94 105 LEU A N 1
ATOM 792 C CA . LEU A 1 105 ? -0.141 9.485 -5.384 1.00 96.94 105 LEU A CA 1
ATOM 793 C C . LEU A 1 105 ? 0.903 8.632 -4.663 1.00 96.94 105 LEU A C 1
ATOM 795 O O . LEU A 1 105 ? 0.545 7.882 -3.761 1.00 96.94 105 LEU A O 1
ATOM 799 N N . PHE A 1 106 ? 2.166 8.720 -5.063 1.00 96.31 106 PHE A N 1
ATOM 800 C CA . PHE A 1 106 ? 3.254 7.966 -4.433 1.00 96.31 106 PHE A CA 1
ATOM 801 C C . PHE A 1 106 ? 4.607 8.611 -4.716 1.00 96.31 106 PHE A C 1
ATOM 803 O O . PHE A 1 106 ? 4.767 9.310 -5.727 1.00 96.31 106 PHE A O 1
ATOM 810 N N . GLY A 1 107 ? 5.573 8.387 -3.832 1.00 93.88 107 GLY A N 1
ATOM 811 C CA . GLY A 1 107 ? 6.955 8.779 -4.061 1.00 93.88 107 GLY A CA 1
ATOM 812 C C . GLY A 1 107 ? 7.652 7.786 -4.984 1.00 93.88 107 GLY A C 1
ATOM 813 O O . GLY A 1 107 ? 7.407 6.585 -4.916 1.00 93.88 107 GLY A O 1
ATOM 814 N N . ARG A 1 108 ? 8.526 8.289 -5.859 1.00 92.25 108 ARG A N 1
ATOM 815 C CA . ARG A 1 108 ? 9.494 7.458 -6.581 1.00 92.25 108 ARG A CA 1
ATOM 816 C C . ARG A 1 108 ? 10.880 8.074 -6.530 1.00 92.25 108 ARG A C 1
ATOM 818 O O . ARG A 1 108 ? 11.047 9.251 -6.858 1.00 92.25 108 ARG A O 1
ATOM 825 N N . HIS A 1 109 ? 11.882 7.276 -6.182 1.00 87.19 109 HIS A N 1
ATOM 826 C CA . HIS A 1 109 ? 13.275 7.717 -6.151 1.00 87.19 109 HIS A CA 1
ATOM 827 C C . HIS A 1 109 ? 14.237 6.620 -6.619 1.00 87.19 109 HIS A C 1
ATOM 829 O O . HIS A 1 109 ? 14.003 5.432 -6.423 1.00 87.19 109 HIS A O 1
ATOM 835 N N . GLY A 1 110 ? 15.308 7.017 -7.310 1.00 76.62 110 GLY A N 1
ATOM 836 C CA .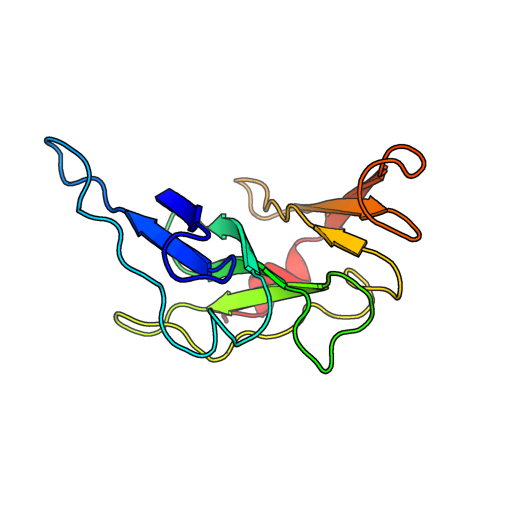 GLY A 1 110 ? 16.301 6.086 -7.842 1.00 76.62 110 GLY A CA 1
ATOM 837 C C . GLY A 1 110 ? 17.458 5.871 -6.868 1.00 76.62 110 GLY A C 1
ATOM 838 O O . GLY A 1 110 ? 18.129 6.838 -6.533 1.00 76.62 110 GLY A O 1
ATOM 839 N N . GLY A 1 111 ? 17.716 4.612 -6.496 1.00 61.94 111 GLY A N 1
ATOM 840 C CA . GLY A 1 111 ? 18.990 4.136 -5.940 1.00 61.94 111 GLY A CA 1
ATOM 841 C C . GLY A 1 111 ? 19.407 4.677 -4.563 1.00 61.94 111 GLY A C 1
ATOM 842 O O . GLY A 1 111 ? 19.968 5.761 -4.470 1.00 61.94 111 GLY A O 1
ATOM 843 N N . GLY A 1 112 ? 19.281 3.831 -3.531 1.00 52.72 112 GLY A N 1
ATOM 844 C CA . GLY A 1 112 ? 19.873 4.002 -2.200 1.00 52.72 112 GLY A CA 1
ATOM 845 C C . GLY A 1 112 ? 19.126 4.978 -1.281 1.00 52.72 112 GLY A C 1
ATOM 846 O O . GLY A 1 112 ? 18.820 6.099 -1.662 1.00 52.72 112 GLY A O 1
ATOM 847 N N . HIS A 1 113 ? 18.873 4.528 -0.050 1.00 47.03 113 HIS A N 1
ATOM 848 C CA . HIS A 1 113 ? 18.367 5.257 1.125 1.00 47.03 113 HIS A CA 1
ATOM 849 C C . HIS A 1 113 ? 18.687 6.781 1.188 1.00 47.03 113 HIS A C 1
ATOM 851 O O . HIS A 1 113 ? 19.713 7.247 0.692 1.00 47.03 113 HIS A O 1
ATOM 857 N N . PRO A 1 114 ? 17.935 7.552 1.996 1.00 49.41 114 PRO A N 1
ATOM 858 C CA . PRO A 1 114 ? 17.114 8.715 1.634 1.00 49.41 114 PRO A CA 1
ATOM 859 C C . PRO A 1 114 ? 17.871 10.031 1.313 1.00 49.41 114 PRO A C 1
ATOM 861 O O . PRO A 1 114 ? 17.289 11.110 1.387 1.00 49.41 114 PRO A O 1
ATOM 864 N N . ALA A 1 115 ? 19.160 9.979 0.972 1.00 47.91 115 ALA A N 1
ATOM 865 C CA . ALA A 1 115 ? 19.956 11.152 0.587 1.00 47.91 115 ALA A CA 1
ATOM 866 C C . ALA A 1 115 ? 20.169 11.282 -0.938 1.00 47.91 115 ALA A C 1
ATOM 868 O O . ALA A 1 115 ? 20.893 12.175 -1.383 1.00 47.91 115 ALA A O 1
ATOM 869 N N . GLY A 1 116 ? 19.559 10.395 -1.735 1.00 49.25 116 GLY A N 1
ATOM 870 C CA . GLY A 1 116 ? 19.513 10.503 -3.196 1.00 49.25 116 GLY A CA 1
ATOM 871 C C . GLY A 1 116 ? 18.736 11.741 -3.672 1.00 49.25 116 GLY A C 1
ATOM 872 O O . GLY A 1 116 ? 18.050 12.383 -2.871 1.00 49.25 116 GLY A O 1
ATOM 873 N N . PRO A 1 117 ? 18.843 12.125 -4.962 1.00 51.69 117 PRO A N 1
ATOM 874 C CA . PRO A 1 117 ? 18.134 13.289 -5.493 1.00 51.69 117 PRO A CA 1
ATOM 875 C C . PRO A 1 117 ? 16.645 13.202 -5.144 1.00 51.69 117 PRO A C 1
ATOM 877 O O . PRO A 1 117 ? 16.062 12.123 -5.232 1.00 51.69 117 PRO A O 1
ATOM 880 N N . ALA A 1 118 ? 16.072 14.334 -4.711 1.00 57.62 118 ALA A N 1
ATOM 881 C CA . ALA A 1 118 ? 14.727 14.416 -4.149 1.00 57.62 118 ALA A CA 1
ATOM 882 C C . ALA A 1 118 ? 13.737 13.557 -4.945 1.00 57.62 118 ALA A C 1
ATOM 884 O O . ALA A 1 118 ? 13.563 13.766 -6.149 1.00 57.62 118 ALA A O 1
ATOM 885 N N . GLY A 1 119 ? 13.124 12.582 -4.268 1.00 67.12 119 GLY A N 1
ATOM 886 C CA . GLY A 1 119 ? 12.116 11.725 -4.875 1.00 67.12 119 GLY A CA 1
ATOM 887 C C . GLY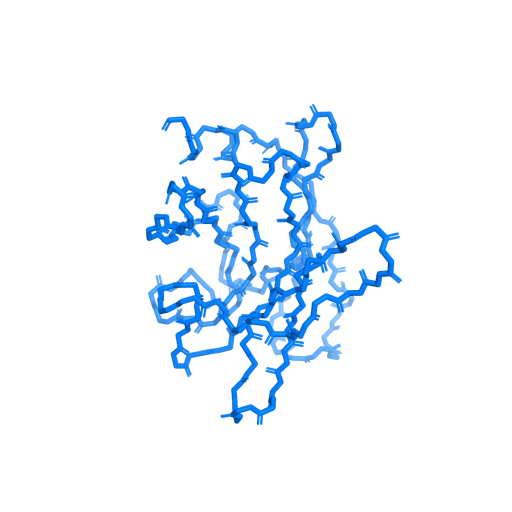 A 1 119 ? 11.035 12.560 -5.550 1.00 67.12 119 GLY A C 1
ATOM 888 O O . GLY A 1 119 ? 10.621 13.606 -5.044 1.00 67.12 119 GLY A O 1
ATOM 889 N N . ALA A 1 120 ? 10.603 12.120 -6.726 1.00 83.94 120 ALA A N 1
ATOM 890 C CA . ALA A 1 120 ? 9.521 12.774 -7.434 1.00 83.94 120 ALA A CA 1
ATOM 891 C C . ALA A 1 120 ? 8.186 12.277 -6.877 1.00 83.94 120 ALA A C 1
ATOM 893 O O . ALA A 1 120 ? 8.016 11.091 -6.596 1.00 83.94 120 ALA A O 1
ATOM 894 N N . LEU A 1 121 ? 7.219 13.185 -6.748 1.00 91.75 121 LEU A N 1
ATOM 895 C CA . LEU A 1 121 ? 5.832 12.805 -6.513 1.00 91.75 121 LEU A CA 1
ATOM 896 C C . LEU A 1 121 ? 5.213 12.361 -7.839 1.00 91.75 121 LEU A C 1
ATOM 898 O O . LEU A 1 121 ? 5.165 13.126 -8.806 1.00 91.75 121 LEU A O 1
ATOM 902 N N . HIS A 1 122 ? 4.698 11.140 -7.875 1.00 94.69 122 HIS A N 1
ATOM 903 C CA . HIS A 1 122 ? 4.013 10.577 -9.027 1.00 94.69 122 HIS A CA 1
ATOM 904 C C . HIS A 1 122 ? 2.504 10.528 -8.808 1.00 94.69 122 HIS A C 1
ATOM 906 O O . HIS A 1 122 ? 2.013 10.409 -7.690 1.00 94.69 122 HIS A O 1
ATOM 912 N N . ARG A 1 123 ? 1.765 10.605 -9.920 1.00 96.06 123 ARG A N 1
ATOM 913 C CA . ARG A 1 123 ? 0.310 10.442 -9.976 1.00 96.06 123 ARG A CA 1
ATOM 914 C C . ARG A 1 123 ? -0.057 9.401 -11.023 1.00 96.06 123 ARG A C 1
ATOM 916 O O . ARG A 1 123 ? 0.442 9.452 -12.156 1.00 96.06 123 ARG A O 1
ATOM 923 N N . ARG A 1 124 ? -0.972 8.501 -10.677 1.00 96.38 124 ARG A N 1
ATOM 924 C CA . ARG A 1 124 ? -1.589 7.517 -11.582 1.00 96.38 124 ARG A CA 1
ATOM 925 C C . ARG A 1 124 ? -3.095 7.449 -11.347 1.00 96.38 124 ARG A C 1
ATOM 927 O O . ARG A 1 124 ? -3.573 7.913 -10.314 1.00 96.38 124 ARG A O 1
ATOM 934 N N . SER A 1 125 ? -3.832 6.904 -12.316 1.00 96.25 125 SER A N 1
ATOM 935 C CA . SER A 1 125 ? -5.232 6.534 -12.082 1.00 96.25 125 SER A CA 1
ATOM 936 C C . SER A 1 125 ? -5.299 5.511 -10.948 1.00 96.25 125 SER A C 1
ATOM 938 O O . SER A 1 125 ? -4.467 4.602 -10.894 1.00 96.25 125 SER A O 1
ATOM 940 N N . ALA A 1 126 ? -6.281 5.643 -10.059 1.00 94.06 126 ALA A N 1
ATOM 941 C CA . ALA A 1 126 ? -6.518 4.677 -8.990 1.00 94.06 126 ALA A CA 1
ATOM 942 C C . ALA A 1 126 ? -7.291 3.427 -9.455 1.00 94.06 126 ALA A C 1
ATOM 944 O O . ALA A 1 126 ? -7.586 2.566 -8.634 1.00 94.06 126 ALA A O 1
ATOM 945 N N . ASP A 1 127 ? -7.562 3.255 -10.755 1.00 93.50 127 ASP A N 1
ATOM 946 C CA . ASP A 1 127 ? -8.281 2.082 -11.291 1.00 93.50 127 ASP A CA 1
ATOM 947 C C . ASP A 1 127 ? -7.658 0.736 -10.896 1.00 93.50 127 ASP A C 1
ATOM 949 O O . ASP A 1 127 ? -8.357 -0.273 -10.811 1.00 93.50 127 ASP A O 1
ATOM 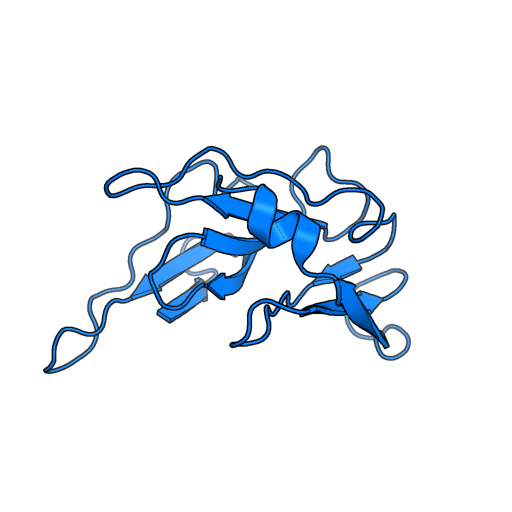953 N N . VAL A 1 128 ? -6.337 0.685 -10.699 1.00 90.69 128 VAL A N 1
ATOM 954 C CA . VAL A 1 128 ? -5.652 -0.530 -10.229 1.00 90.69 128 VAL A CA 1
ATOM 955 C C . VAL A 1 128 ? -5.947 -0.819 -8.756 1.00 90.69 128 VAL A C 1
ATOM 957 O O . VAL A 1 128 ? -6.111 -1.974 -8.390 1.00 90.69 128 VAL A O 1
ATOM 960 N N . VAL A 1 129 ? -6.078 0.223 -7.931 1.00 92.56 129 VAL A N 1
ATOM 961 C CA . VAL A 1 129 ? -6.431 0.109 -6.511 1.00 92.56 129 VAL A CA 1
ATOM 962 C C . VAL A 1 129 ? -7.909 -0.246 -6.376 1.00 92.56 129 VAL A C 1
ATOM 964 O O . VAL A 1 129 ? -8.251 -1.198 -5.683 1.00 92.56 129 VAL A O 1
ATOM 967 N N . ASN A 1 130 ? -8.774 0.466 -7.103 1.00 88.81 130 ASN A N 1
ATOM 968 C CA . ASN A 1 130 ? -10.223 0.295 -7.028 1.00 88.81 130 ASN A CA 1
ATOM 969 C C . ASN A 1 130 ? -10.660 -1.119 -7.434 1.00 88.81 130 ASN A C 1
ATOM 971 O O . ASN A 1 130 ? -11.528 -1.678 -6.783 1.00 88.81 130 ASN A O 1
ATOM 975 N N . ARG A 1 131 ? -10.009 -1.721 -8.440 1.00 90.38 131 ARG A N 1
ATOM 976 C CA . ARG A 1 131 ? -10.325 -3.083 -8.909 1.00 90.38 131 ARG A CA 1
ATOM 977 C C . ARG A 1 131 ? -9.665 -4.202 -8.109 1.00 90.38 131 ARG A C 1
ATOM 979 O O . ARG A 1 131 ? -10.051 -5.353 -8.259 1.00 90.38 131 ARG A O 1
ATOM 986 N N . ALA A 1 132 ? -8.637 -3.909 -7.313 1.00 90.44 132 ALA A N 1
ATOM 987 C CA . ALA A 1 132 ? -7.878 -4.953 -6.623 1.00 90.44 132 ALA A CA 1
ATOM 988 C C . ALA A 1 132 ? -8.672 -5.627 -5.493 1.00 90.44 132 ALA A C 1
ATOM 990 O O . ALA A 1 132 ? -8.360 -6.759 -5.123 1.00 90.44 132 ALA A O 1
ATOM 991 N N . CYS A 1 133 ? -9.687 -4.942 -4.956 1.00 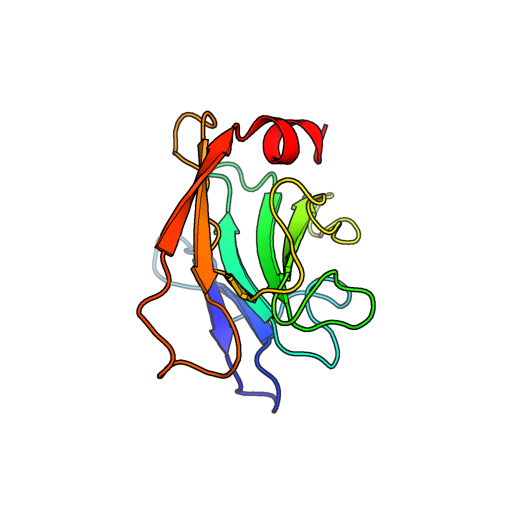87.69 133 CYS A N 1
ATOM 992 C CA . CYS A 1 133 ? -10.500 -5.447 -3.855 1.00 87.69 133 CYS A CA 1
ATOM 993 C C . CYS A 1 133 ? -11.945 -5.791 -4.221 1.00 87.69 133 CYS A C 1
ATOM 995 O O . CYS A 1 133 ? -12.666 -6.241 -3.326 1.00 87.69 133 CYS A O 1
ATOM 997 N N . ASP A 1 134 ? -12.324 -5.625 -5.488 1.00 82.56 134 ASP A N 1
ATOM 998 C CA . ASP A 1 134 ? -13.599 -6.108 -6.028 1.00 82.56 134 ASP A CA 1
ATOM 999 C C . ASP A 1 134 ? -13.638 -7.648 -6.142 1.00 82.56 134 ASP A C 1
ATOM 1001 O O . ASP A 1 134 ? -12.563 -8.300 -6.055 1.00 82.56 134 ASP A O 1
#

pLDDT: mean 90.44, std 10.75, range [47.03, 98.0]